Protein AF-A0A7S0FX89-F1 (afdb_monomer)

Foldseek 3Di:
DQPLVVCVVVVALDAAEEEDPDPVRVVSSVVSVVVSVVVVPPDPDDPDDPRDHHHHYGYDCVVDVPVV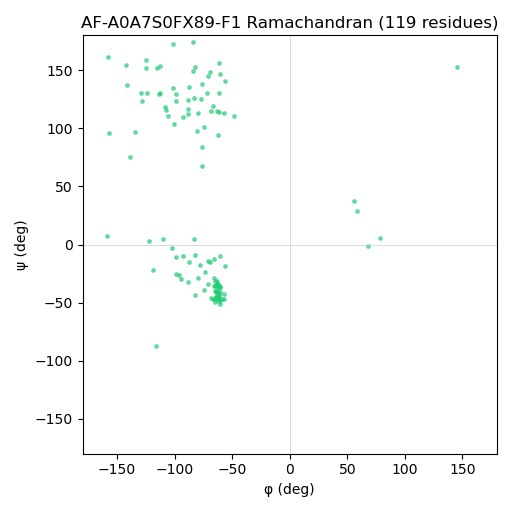PDQDDQPVSVCVPPCDPHQAPPVQQWGWDADPDDPDIDIDHQDPVDVVSVVRD

Structure (mmCIF, N/CA/C/O backbone):
data_AF-A0A7S0FX89-F1
#
_entry.id   AF-A0A7S0FX89-F1
#
loop_
_atom_site.group_PDB
_atom_site.id
_atom_site.type_symbol
_atom_site.label_atom_id
_atom_site.label_alt_id
_atom_site.label_comp_id
_atom_site.label_asym_id
_atom_site.label_entity_id
_atom_site.label_seq_id
_atom_site.pdbx_PDB_ins_code
_atom_site.Cartn_x
_atom_site.Cartn_y
_atom_site.Cartn_z
_atom_site.occupancy
_atom_site.B_iso_or_equiv
_atom_site.auth_seq_id
_atom_site.auth_comp_id
_atom_site.auth_asym_id
_atom_site.auth_atom_id
_atom_site.pdbx_PDB_model_num
ATOM 1 N N . LYS A 1 1 ? -2.581 -13.559 3.012 1.00 53.25 1 LYS A N 1
ATOM 2 C CA . LYS A 1 1 ? -2.030 -13.666 4.390 1.00 53.25 1 LYS A CA 1
ATOM 3 C C . LYS A 1 1 ? -2.968 -12.909 5.333 1.00 53.25 1 LYS A C 1
ATOM 5 O O . LYS A 1 1 ? -3.463 -11.872 4.910 1.00 53.25 1 LYS A O 1
ATOM 10 N N . ARG A 1 2 ? -3.296 -13.431 6.524 1.00 86.56 2 ARG A N 1
ATOM 11 C CA . ARG A 1 2 ? -4.202 -12.754 7.479 1.00 86.56 2 ARG A CA 1
ATOM 12 C C . ARG A 1 2 ? -3.415 -11.740 8.318 1.00 86.56 2 ARG A C 1
ATOM 14 O O . ARG A 1 2 ? -2.234 -11.959 8.569 1.00 86.56 2 ARG A O 1
ATOM 21 N N . LEU A 1 3 ? -4.049 -10.645 8.744 1.00 90.69 3 LEU A N 1
ATOM 22 C CA . LEU A 1 3 ? -3.392 -9.569 9.509 1.00 90.69 3 LEU A CA 1
ATOM 23 C C . LEU A 1 3 ? -2.814 -10.062 10.850 1.00 90.69 3 LEU A C 1
ATOM 25 O O . LEU A 1 3 ? -1.719 -9.658 11.230 1.00 90.69 3 LEU A O 1
ATOM 29 N N . ALA A 1 4 ? -3.495 -10.993 11.525 1.00 89.81 4 ALA A N 1
ATOM 30 C CA . ALA A 1 4 ? -3.040 -11.553 12.799 1.00 89.81 4 ALA A CA 1
ATOM 31 C C . ALA A 1 4 ? -1.709 -12.328 12.691 1.00 89.81 4 ALA A C 1
ATOM 33 O O . ALA A 1 4 ? -0.923 -12.345 13.637 1.00 89.81 4 ALA A O 1
ATOM 34 N N . ASP A 1 5 ? -1.428 -12.957 11.546 1.00 90.50 5 ASP A N 1
ATOM 35 C CA . ASP A 1 5 ? -0.171 -13.675 11.302 1.00 90.50 5 ASP A CA 1
ATOM 36 C C . ASP A 1 5 ? 1.027 -12.725 11.286 1.00 90.50 5 ASP A C 1
ATOM 38 O O . ASP A 1 5 ? 2.086 -13.076 11.796 1.00 90.50 5 ASP A O 1
ATOM 42 N N . VAL A 1 6 ? 0.847 -11.508 10.763 1.00 90.56 6 VAL A N 1
ATOM 43 C CA . VAL A 1 6 ? 1.898 -10.481 10.751 1.00 90.56 6 VAL A CA 1
ATOM 44 C C . VAL A 1 6 ? 2.248 -10.071 12.180 1.00 90.56 6 VAL A C 1
ATOM 46 O O . VAL A 1 6 ? 3.423 -10.079 12.540 1.00 90.56 6 VAL A O 1
ATOM 49 N N . CYS A 1 7 ? 1.244 -9.804 13.024 1.00 88.25 7 CYS A N 1
ATOM 50 C CA . CYS A 1 7 ? 1.460 -9.511 14.444 1.00 88.25 7 CYS A CA 1
ATOM 51 C C . CYS A 1 7 ? 2.217 -10.650 15.146 1.00 88.25 7 CYS A C 1
ATOM 53 O O . CYS A 1 7 ? 3.175 -10.394 15.871 1.00 88.25 7 CYS A O 1
ATOM 55 N N . ARG A 1 8 ? 1.861 -11.911 14.862 1.00 85.81 8 ARG A N 1
ATOM 56 C CA . ARG A 1 8 ? 2.560 -13.087 15.406 1.00 85.81 8 ARG A CA 1
ATOM 57 C C . ARG A 1 8 ? 4.014 -13.186 14.944 1.00 85.81 8 ARG A C 1
ATOM 59 O O . ARG A 1 8 ? 4.886 -13.436 15.771 1.00 85.81 8 ARG A O 1
ATOM 66 N N . CYS A 1 9 ? 4.291 -12.980 13.656 1.00 86.94 9 CYS A N 1
ATOM 67 C CA . CYS A 1 9 ? 5.658 -12.993 13.124 1.00 86.94 9 CYS A CA 1
ATOM 68 C C . CYS A 1 9 ? 6.537 -11.907 13.758 1.00 86.94 9 CYS A C 1
ATOM 70 O O . CYS A 1 9 ? 7.717 -12.147 14.000 1.00 86.94 9 CYS A O 1
ATOM 72 N N . LEU A 1 10 ? 5.953 -10.747 14.066 1.00 87.56 10 LEU A N 1
ATOM 73 C CA . LEU A 1 10 ? 6.625 -9.639 14.748 1.00 87.56 10 LEU A CA 1
ATOM 74 C C . LEU A 1 10 ? 6.650 -9.788 16.279 1.00 87.56 10 LEU A C 1
ATOM 76 O O . LEU A 1 10 ? 7.105 -8.878 16.963 1.00 87.56 10 LEU A O 1
ATOM 80 N N . GLN A 1 11 ? 6.162 -10.912 16.821 1.00 85.12 11 GLN A N 1
ATOM 81 C CA . GLN A 1 11 ? 6.078 -11.180 18.264 1.00 85.12 11 GLN A CA 1
ATOM 82 C C . GLN A 1 11 ? 5.245 -10.135 19.033 1.00 85.12 11 GLN A C 1
ATOM 84 O O . GLN A 1 11 ? 5.445 -9.901 20.224 1.00 85.12 11 GLN A O 1
ATOM 89 N N . VAL A 1 12 ? 4.272 -9.521 18.355 1.00 84.31 12 VAL A N 1
ATOM 90 C CA . VAL A 1 12 ? 3.318 -8.575 18.938 1.00 84.31 12 VAL A CA 1
ATOM 91 C C . VAL A 1 12 ? 2.071 -9.339 19.368 1.00 84.31 12 VAL A C 1
ATOM 93 O O . VAL A 1 12 ? 1.291 -9.806 18.537 1.00 84.31 12 VAL A O 1
ATOM 96 N N . THR A 1 13 ? 1.880 -9.464 20.678 1.00 77.00 13 THR A N 1
ATOM 97 C CA . THR A 1 13 ? 0.745 -10.192 21.265 1.00 77.00 13 THR A CA 1
ATOM 98 C C . THR A 1 13 ? -0.486 -9.315 21.473 1.00 77.00 13 THR A C 1
ATOM 100 O O . THR A 1 13 ? -1.606 -9.797 21.322 1.00 77.00 13 THR A O 1
ATOM 103 N N . GLU A 1 14 ? -0.293 -8.028 21.765 1.00 84.56 14 GLU A N 1
ATOM 104 C CA . GLU A 1 14 ? -1.379 -7.098 22.087 1.00 84.56 14 GLU A CA 1
ATOM 105 C C . GLU A 1 14 ? -1.147 -5.726 21.424 1.00 84.56 14 GLU A C 1
ATOM 107 O O . GLU A 1 14 ? -0.714 -4.773 22.074 1.00 84.56 14 GLU A O 1
ATOM 112 N N . PRO A 1 15 ? -1.368 -5.606 20.100 1.00 89.75 15 PRO A N 1
ATOM 113 C CA . PRO A 1 15 ? -1.259 -4.322 19.421 1.00 89.75 15 PRO A CA 1
ATOM 114 C C . PRO A 1 15 ? -2.419 -3.404 19.822 1.00 89.75 15 PRO A C 1
ATOM 116 O O . PRO A 1 15 ? -3.564 -3.835 19.947 1.00 89.75 15 PRO A O 1
ATOM 119 N N . CYS A 1 16 ? -2.158 -2.102 19.924 1.00 91.69 16 CYS A N 1
ATOM 120 C CA . CYS A 1 16 ? -3.228 -1.115 20.036 1.00 91.69 16 CYS A CA 1
ATOM 121 C C . CYS A 1 16 ? -3.891 -0.937 18.660 1.00 91.69 16 CYS A C 1
ATOM 123 O O . CYS A 1 16 ? -3.342 -0.269 17.780 1.00 91.69 16 CYS A O 1
ATOM 125 N N . ILE A 1 17 ? -5.059 -1.557 18.463 1.00 94.69 17 ILE A N 1
ATOM 126 C CA . ILE A 1 17 ? -5.797 -1.493 17.195 1.00 94.69 17 ILE A CA 1
ATOM 127 C C . ILE A 1 17 ? -6.631 -0.209 17.134 1.00 94.69 17 ILE A C 1
ATOM 129 O O . ILE A 1 17 ? -7.446 0.072 18.012 1.00 94.69 17 ILE A O 1
ATOM 133 N N . ARG A 1 18 ? -6.447 0.567 16.065 1.00 96.25 18 ARG A N 1
ATOM 134 C CA . ARG A 1 18 ? -7.237 1.758 15.726 1.00 96.25 18 ARG A CA 1
ATOM 135 C C . ARG A 1 18 ? -7.793 1.604 14.318 1.00 96.25 18 ARG A C 1
ATOM 137 O O . ARG A 1 18 ? -7.181 0.945 13.483 1.00 96.25 18 ARG A O 1
ATOM 144 N N . HIS A 1 19 ? -8.930 2.227 14.031 1.00 97.31 19 HIS A N 1
ATOM 145 C CA . HIS A 1 19 ? -9.538 2.133 12.709 1.00 97.31 19 HIS A CA 1
ATOM 146 C C . HIS A 1 19 ? -10.171 3.452 12.253 1.00 97.31 19 HIS A C 1
ATOM 148 O O . HIS A 1 19 ? -10.582 4.274 13.075 1.00 97.31 19 HIS A O 1
ATOM 154 N N . ALA A 1 20 ? -10.265 3.642 10.936 1.00 97.25 20 ALA A N 1
ATOM 155 C CA . ALA A 1 20 ? -11.027 4.730 10.332 1.00 97.25 20 ALA A CA 1
ATOM 156 C C . ALA A 1 20 ? -12.516 4.629 10.705 1.00 97.25 20 ALA A C 1
ATOM 158 O O . ALA A 1 20 ? -13.024 3.550 11.027 1.00 97.25 20 ALA A O 1
ATOM 159 N N . ARG A 1 21 ? -13.238 5.754 10.658 1.00 95.56 21 ARG A N 1
ATOM 160 C CA . ARG A 1 21 ? -14.664 5.832 11.017 1.00 95.56 21 ARG A CA 1
ATOM 161 C C . ARG A 1 21 ? -15.554 5.254 9.904 1.00 95.56 21 ARG A C 1
ATOM 163 O O . ARG A 1 21 ? -16.295 5.980 9.253 1.00 95.56 21 ARG A O 1
ATOM 170 N N . SER A 1 22 ? -15.455 3.945 9.708 1.00 96.06 22 SER A N 1
ATOM 171 C CA . SER A 1 22 ? -16.142 3.154 8.687 1.00 96.06 22 SER A CA 1
ATOM 172 C C . SER A 1 22 ? -16.549 1.809 9.291 1.00 96.06 22 SER A C 1
ATOM 174 O O . SER A 1 22 ? -15.765 1.197 10.025 1.00 96.06 22 SER A O 1
ATOM 176 N N . ASP A 1 23 ? -17.767 1.345 9.001 1.00 96.81 23 ASP A N 1
ATOM 177 C CA . ASP A 1 23 ? -18.284 0.076 9.532 1.00 96.81 23 ASP A CA 1
ATOM 178 C C . ASP A 1 23 ? -17.456 -1.120 9.047 1.00 96.81 23 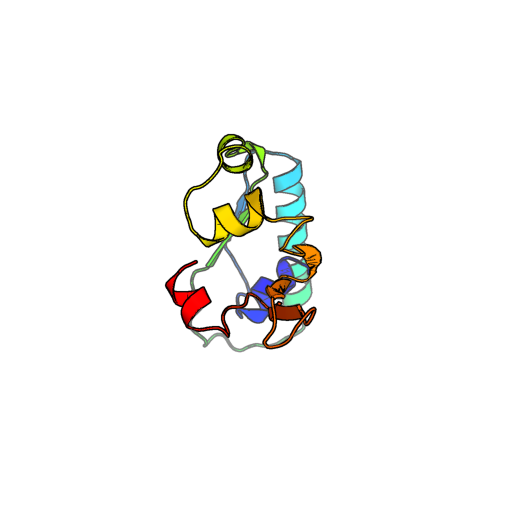ASP A C 1
ATOM 180 O O . ASP A 1 23 ? -17.221 -2.063 9.803 1.00 96.81 23 ASP A O 1
ATOM 184 N N . LEU A 1 24 ? -16.930 -1.048 7.818 1.00 96.06 24 LEU A N 1
ATOM 185 C CA . LEU A 1 24 ? -16.029 -2.060 7.269 1.00 96.06 24 LEU A CA 1
ATOM 186 C C . LEU A 1 24 ? -14.714 -2.117 8.054 1.00 96.06 24 LEU A C 1
ATOM 188 O O . LEU A 1 24 ? -14.303 -3.191 8.491 1.00 96.06 24 LEU A O 1
ATOM 192 N N . CYS A 1 25 ? -14.071 -0.969 8.289 1.00 97.38 25 CYS A N 1
ATOM 193 C CA . CYS A 1 25 ? -12.826 -0.913 9.062 1.00 97.38 25 CYS A CA 1
ATOM 194 C C . CYS A 1 25 ? -13.032 -1.387 10.505 1.00 97.38 25 CYS A C 1
ATOM 196 O O . CYS A 1 25 ? -12.178 -2.094 11.043 1.00 97.38 25 CYS A O 1
ATOM 198 N N . LYS A 1 26 ? -14.179 -1.053 11.112 1.00 97.69 26 LYS A N 1
ATOM 199 C CA . LYS A 1 26 ? -14.567 -1.543 12.438 1.00 97.69 26 LYS A CA 1
ATOM 200 C C . LYS A 1 26 ? -14.712 -3.067 12.454 1.00 97.69 26 LYS A C 1
ATOM 202 O O . LYS A 1 26 ? -14.122 -3.721 13.310 1.00 97.69 26 LYS A O 1
ATOM 207 N N . ALA A 1 27 ? -15.436 -3.639 11.492 1.00 97.50 27 ALA A N 1
ATOM 208 C CA . ALA A 1 27 ? -15.627 -5.086 11.394 1.00 97.50 27 ALA A CA 1
ATOM 209 C C . ALA A 1 27 ? -14.294 -5.837 11.223 1.00 97.50 27 ALA A C 1
ATOM 211 O O . ALA A 1 27 ? -14.069 -6.863 11.871 1.00 97.50 27 ALA A O 1
ATOM 212 N N . VAL A 1 28 ? -13.382 -5.301 10.401 1.00 96.62 28 VAL A N 1
ATOM 213 C CA . VAL A 1 28 ? -12.026 -5.851 10.237 1.00 96.62 28 VAL A CA 1
ATOM 214 C C . VAL A 1 28 ? -11.235 -5.746 11.543 1.00 96.62 28 VAL A C 1
ATOM 216 O O . VAL A 1 28 ? -10.623 -6.730 11.953 1.00 96.62 28 VAL A O 1
ATOM 219 N N . ALA A 1 29 ? -11.281 -4.605 12.235 1.00 96.31 29 ALA A N 1
ATOM 220 C CA . ALA A 1 29 ? -10.603 -4.420 13.519 1.00 96.31 29 ALA A CA 1
ATOM 221 C C . ALA A 1 29 ? -11.078 -5.427 14.577 1.00 96.31 29 ALA A C 1
ATOM 223 O O . ALA A 1 29 ? -10.260 -6.088 15.218 1.00 96.31 29 ALA A O 1
ATOM 224 N N . GLU A 1 30 ? -12.392 -5.611 14.705 1.00 95.69 30 GLU A N 1
ATOM 225 C CA . GLU A 1 30 ? -12.989 -6.594 15.613 1.00 95.69 30 GLU A CA 1
ATOM 226 C C . GLU A 1 30 ? -12.621 -8.034 15.233 1.00 95.69 30 GLU A C 1
ATOM 228 O O . GLU A 1 30 ? -12.444 -8.883 16.109 1.00 95.69 30 GLU A O 1
ATOM 233 N N . GLN A 1 31 ? -12.497 -8.341 13.937 1.00 95.12 31 GLN A N 1
ATOM 234 C CA . GLN A 1 31 ? -12.041 -9.655 13.487 1.00 95.12 31 GLN A CA 1
ATOM 235 C C . GLN A 1 31 ? -10.579 -9.910 13.855 1.00 95.12 31 GLN A C 1
ATOM 237 O O . GLN A 1 31 ? -10.276 -10.968 14.407 1.00 95.12 31 GLN A O 1
ATOM 242 N N . VAL A 1 32 ? -9.687 -8.950 13.601 1.00 93.81 32 VAL A N 1
ATOM 243 C CA . VAL A 1 32 ? -8.263 -9.081 13.948 1.00 93.81 32 VAL A CA 1
ATOM 244 C C . VAL A 1 32 ? -8.088 -9.234 15.457 1.00 93.81 32 VAL A C 1
ATOM 246 O O . VAL A 1 32 ? -7.368 -10.131 15.896 1.00 93.81 32 VAL A O 1
ATOM 249 N N . GLN A 1 33 ? -8.804 -8.434 16.254 1.00 92.12 33 GLN A N 1
ATOM 250 C CA . GLN A 1 33 ? -8.792 -8.549 17.714 1.00 92.12 33 GLN A CA 1
ATOM 251 C C . GLN A 1 33 ? -9.211 -9.952 18.173 1.00 92.12 33 GLN A C 1
ATOM 253 O O . GLN A 1 33 ? -8.525 -10.565 18.989 1.00 92.12 33 GLN A O 1
ATOM 258 N N . ARG A 1 34 ? -10.305 -10.497 17.621 1.00 92.50 34 ARG A N 1
ATOM 259 C CA . ARG A 1 34 ? -10.780 -11.851 17.951 1.00 92.50 34 ARG A CA 1
ATOM 260 C C . ARG A 1 34 ? -9.760 -12.934 17.596 1.00 92.50 34 ARG A C 1
ATOM 262 O O . ARG A 1 34 ? -9.554 -13.850 18.394 1.00 92.50 34 ARG A O 1
ATOM 269 N N . GLU A 1 35 ? -9.121 -12.845 16.430 1.00 91.62 35 GLU A N 1
ATOM 270 C CA . GLU A 1 35 ? -8.102 -13.814 15.996 1.00 91.62 35 GLU A CA 1
ATOM 271 C C . GLU A 1 35 ? -6.865 -13.805 16.913 1.00 91.62 35 GLU A C 1
ATOM 273 O O . GLU A 1 35 ? -6.351 -14.871 17.276 1.00 91.62 35 GLU A O 1
ATOM 278 N N . LEU A 1 36 ? -6.423 -12.620 17.347 1.00 88.56 36 LEU A N 1
ATOM 279 C CA . LEU A 1 36 ? -5.303 -12.468 18.283 1.00 88.56 36 LEU A CA 1
ATOM 280 C C . LEU A 1 36 ? -5.656 -12.989 19.684 1.00 88.56 36 LEU A C 1
ATOM 282 O O . LEU A 1 36 ? -4.901 -13.781 20.249 1.00 88.56 36 LEU A O 1
ATOM 286 N N . SER A 1 37 ? -6.832 -12.635 20.213 1.00 86.19 37 SER A N 1
ATOM 287 C CA . SER A 1 37 ? -7.281 -13.080 21.541 1.00 86.19 37 SER A CA 1
ATOM 288 C C . SER A 1 37 ? -7.513 -14.593 21.627 1.00 86.19 37 SER A C 1
ATOM 290 O O . SER A 1 37 ? -7.204 -15.197 22.650 1.00 86.19 37 SER A O 1
ATOM 292 N N . THR A 1 38 ? -8.002 -15.231 20.557 1.00 82.56 38 THR A N 1
ATOM 293 C CA . THR A 1 38 ? -8.199 -16.697 20.520 1.00 82.56 38 THR A CA 1
ATOM 294 C C . THR A 1 3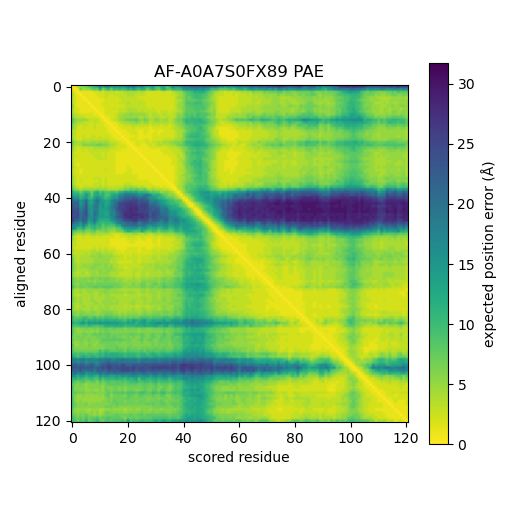8 ? -6.870 -17.452 20.608 1.00 82.56 38 THR A C 1
ATOM 296 O O . THR A 1 38 ? -6.796 -18.541 21.172 1.00 82.56 38 THR A O 1
ATOM 299 N N . SER A 1 39 ? -5.801 -16.859 20.079 1.00 65.94 39 SER A N 1
ATOM 300 C CA . SER A 1 39 ? -4.476 -17.483 19.998 1.00 65.94 39 SER A CA 1
ATOM 301 C C . SER A 1 39 ? -3.625 -17.261 21.255 1.00 65.94 39 SER A C 1
ATOM 303 O O . SER A 1 39 ? -2.642 -17.969 21.466 1.00 65.94 39 SER A O 1
ATOM 305 N N . ALA A 1 40 ? -4.007 -16.313 22.117 1.00 62.12 40 ALA A N 1
ATOM 306 C CA . ALA A 1 40 ? -3.313 -16.021 23.372 1.00 62.12 40 ALA A CA 1
ATOM 307 C C . ALA A 1 40 ? -3.459 -17.138 24.431 1.00 62.12 40 ALA A C 1
ATOM 309 O O . ALA A 1 40 ? -2.702 -17.171 25.397 1.00 62.12 40 ALA A O 1
ATOM 310 N N . GLY A 1 41 ? -4.400 -18.076 24.251 1.00 54.06 41 GLY A N 1
ATOM 311 C CA . GLY A 1 41 ? -4.677 -19.156 25.207 1.00 54.06 41 GLY A CA 1
ATOM 312 C C . GLY A 1 41 ? -3.763 -20.389 25.128 1.00 54.06 41 GLY A C 1
ATOM 313 O O . GLY A 1 41 ? -3.856 -21.248 26.000 1.00 54.06 41 GLY A O 1
ATOM 314 N N . SER A 1 42 ? -2.899 -20.519 24.113 1.00 51.47 42 SER A N 1
ATOM 315 C CA . SER A 1 42 ? -2.191 -21.786 23.825 1.00 51.47 42 SER A CA 1
ATOM 316 C C . SER A 1 42 ? -0.660 -21.722 23.832 1.00 51.47 42 SER A C 1
ATOM 318 O O . SER A 1 42 ? -0.011 -22.730 23.564 1.00 51.47 42 SER A O 1
ATOM 320 N N . GLY A 1 43 ? -0.057 -20.576 24.152 1.00 51.41 43 GLY A N 1
ATOM 321 C CA . GLY A 1 43 ? 1.398 -20.426 24.215 1.00 51.41 43 GLY A CA 1
ATOM 322 C C . GLY A 1 43 ? 1.807 -19.676 25.469 1.00 51.41 43 GLY A C 1
ATOM 323 O O . GLY A 1 43 ? 1.784 -18.451 25.484 1.00 51.41 43 GLY A O 1
ATOM 324 N N . GLY A 1 44 ? 2.185 -20.403 26.521 1.00 50.16 44 GLY A N 1
ATOM 325 C CA . GLY A 1 44 ? 2.826 -19.810 27.689 1.00 50.16 44 GLY A CA 1
ATOM 326 C C . GLY A 1 44 ? 4.153 -19.178 27.279 1.00 50.16 44 GLY A C 1
ATOM 327 O O . GLY A 1 44 ? 5.167 -19.866 27.206 1.00 50.16 44 GLY A O 1
ATO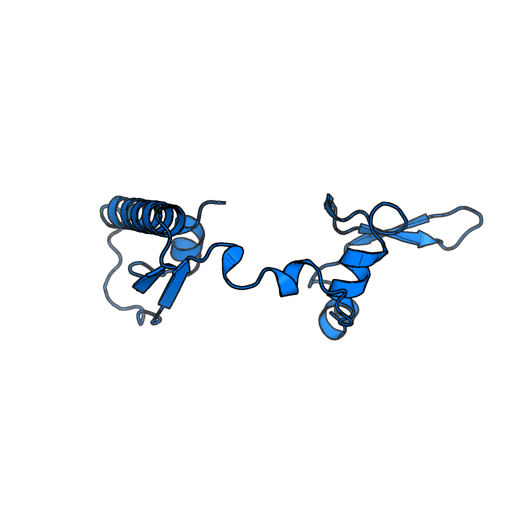M 328 N N . GLN A 1 45 ? 4.148 -17.880 26.989 1.00 51.78 45 GLN A N 1
ATOM 329 C CA . GLN A 1 45 ? 5.365 -17.104 26.813 1.00 51.78 45 GLN A CA 1
ATOM 330 C C . GLN A 1 45 ? 5.516 -16.187 28.021 1.00 51.78 45 GLN A C 1
ATOM 332 O O . GLN A 1 45 ? 4.646 -15.378 28.335 1.00 51.78 45 GLN A O 1
ATOM 337 N N . ALA A 1 46 ? 6.611 -16.410 28.746 1.00 48.19 46 ALA A N 1
ATOM 338 C CA . ALA A 1 46 ? 6.968 -15.676 29.943 1.00 48.19 46 ALA A CA 1
ATOM 339 C C . ALA A 1 46 ? 7.035 -14.161 29.656 1.00 48.19 46 ALA A C 1
ATOM 341 O O . ALA A 1 46 ? 7.543 -13.762 28.603 1.00 48.19 46 ALA A O 1
ATOM 342 N N . PRO A 1 47 ? 6.569 -13.312 30.584 1.00 49.03 47 PRO A N 1
ATOM 343 C CA . PRO A 1 47 ? 6.573 -11.868 30.411 1.00 49.03 47 PRO A CA 1
ATOM 344 C C . PRO A 1 47 ? 8.000 -11.357 30.616 1.00 49.03 47 PRO A C 1
ATOM 346 O O . PRO A 1 47 ? 8.347 -11.022 31.737 1.00 49.03 47 PRO A O 1
ATOM 349 N N . ASN A 1 48 ? 8.869 -11.388 29.597 1.00 48.50 48 ASN A N 1
ATOM 350 C CA . ASN A 1 48 ? 10.214 -10.793 29.711 1.00 48.50 48 ASN A CA 1
ATOM 351 C C . ASN A 1 48 ? 10.931 -10.436 28.393 1.00 48.50 48 ASN A C 1
ATOM 353 O O . ASN A 1 48 ? 12.083 -10.011 28.435 1.00 48.50 48 ASN A O 1
ATOM 357 N N . ALA A 1 49 ? 10.288 -10.532 27.226 1.00 54.88 49 ALA A N 1
ATOM 358 C CA . ALA A 1 49 ? 10.760 -9.795 26.052 1.00 54.88 49 ALA A CA 1
ATOM 359 C C . ALA A 1 49 ? 10.087 -8.420 26.082 1.00 54.88 49 ALA A C 1
ATOM 361 O O . ALA A 1 49 ? 8.865 -8.354 26.199 1.00 54.88 49 ALA A O 1
ATOM 362 N N . ALA A 1 50 ? 10.867 -7.337 26.056 1.00 53.97 50 ALA A N 1
ATOM 363 C CA . ALA A 1 50 ? 10.347 -5.974 26.053 1.00 53.97 50 ALA A CA 1
ATOM 364 C C . ALA A 1 50 ? 9.240 -5.850 24.993 1.00 53.97 50 ALA A C 1
ATOM 366 O O . ALA A 1 50 ? 9.520 -5.966 23.801 1.00 53.97 50 ALA A O 1
ATOM 367 N N . GLN A 1 51 ? 7.985 -5.680 25.427 1.00 60.62 51 GLN A N 1
ATOM 368 C CA . GLN A 1 51 ? 6.870 -5.476 24.509 1.00 60.62 51 GLN A CA 1
ATOM 369 C C . GLN A 1 51 ? 7.196 -4.253 23.656 1.00 60.62 51 GLN A C 1
ATOM 371 O O . GLN A 1 51 ? 7.281 -3.135 24.167 1.00 60.62 51 GLN A O 1
ATOM 376 N N . VAL A 1 52 ? 7.407 -4.469 22.359 1.00 63.22 52 VAL A N 1
ATOM 377 C CA . VAL A 1 52 ? 7.561 -3.370 21.412 1.00 63.22 52 VAL A CA 1
ATOM 378 C C . VAL A 1 52 ? 6.205 -2.666 21.346 1.00 63.22 52 VAL A C 1
ATOM 380 O O . VAL A 1 52 ? 5.216 -3.316 20.991 1.00 63.22 52 VAL A O 1
ATOM 383 N N . PRO A 1 53 ? 6.108 -1.372 21.700 1.00 75.81 53 PRO A N 1
ATOM 384 C CA . PRO A 1 53 ? 4.851 -0.652 21.580 1.00 75.81 53 PRO A CA 1
ATOM 385 C C . PRO A 1 53 ? 4.442 -0.638 20.103 1.00 75.81 53 PRO A C 1
ATOM 387 O O . PRO A 1 53 ? 5.126 -0.059 19.264 1.00 75.81 53 PRO A O 1
ATOM 390 N N . CYS A 1 54 ? 3.335 -1.308 19.781 1.00 85.00 54 CYS A N 1
ATOM 391 C CA . CYS A 1 54 ? 2.856 -1.478 18.414 1.00 85.00 54 CYS A CA 1
ATOM 392 C C . CYS A 1 54 ? 1.421 -0.960 18.291 1.00 85.00 54 CYS A C 1
ATOM 394 O O . CYS A 1 54 ? 0.546 -1.308 19.088 1.00 85.00 54 CYS A O 1
ATOM 396 N N . GLN A 1 55 ? 1.177 -0.130 17.278 1.00 92.31 55 GLN A N 1
ATOM 397 C CA . GLN A 1 55 ? -0.157 0.324 16.900 1.00 92.31 55 GLN A CA 1
ATOM 398 C C . GLN A 1 55 ? -0.508 -0.253 15.531 1.00 92.31 55 GLN A C 1
ATOM 400 O O . GLN A 1 55 ? 0.273 -0.135 14.590 1.00 92.31 55 GLN A O 1
ATOM 405 N N . LEU A 1 56 ? -1.692 -0.854 15.420 1.00 93.88 56 LEU A N 1
ATOM 406 C CA . LEU A 1 56 ? -2.233 -1.345 14.157 1.00 93.88 56 LEU A CA 1
ATOM 407 C C . LEU A 1 56 ? -3.340 -0.396 13.703 1.00 93.88 56 LEU A C 1
ATOM 409 O O . LEU A 1 56 ? -4.400 -0.346 14.325 1.00 93.88 56 LEU A O 1
ATOM 413 N N . LEU A 1 57 ? -3.101 0.352 12.628 1.00 96.00 57 LEU A N 1
ATOM 414 C CA . LEU A 1 57 ? -4.088 1.258 12.048 1.00 96.00 57 LEU A CA 1
ATOM 415 C C . LEU A 1 57 ? -4.780 0.598 10.848 1.00 96.00 57 LEU A C 1
ATOM 417 O O . LEU A 1 57 ? -4.126 0.204 9.888 1.00 96.00 57 LEU A O 1
ATOM 421 N N . ILE A 1 58 ? -6.107 0.504 10.897 1.00 96.81 58 ILE A N 1
ATOM 422 C CA . ILE A 1 58 ? -6.940 -0.053 9.828 1.00 96.81 58 ILE A CA 1
ATOM 423 C C . ILE A 1 58 ? -7.682 1.086 9.134 1.00 96.81 58 ILE A C 1
ATOM 425 O O . ILE A 1 58 ? -8.536 1.743 9.727 1.00 96.81 58 ILE A O 1
ATOM 429 N N . VAL A 1 59 ? -7.380 1.304 7.861 1.00 97.19 59 VAL A N 1
ATOM 430 C CA . VAL A 1 59 ? -8.026 2.321 7.023 1.00 97.19 59 VAL A CA 1
ATOM 431 C C . VAL A 1 59 ? -8.603 1.680 5.769 1.00 97.19 59 VAL A C 1
ATOM 433 O O . VAL A 1 59 ? -8.192 0.587 5.378 1.00 97.19 59 VAL A O 1
ATOM 436 N N . ASP A 1 60 ? -9.561 2.354 5.146 1.00 95.38 60 ASP A N 1
ATOM 437 C CA . ASP A 1 60 ? -10.003 2.044 3.792 1.00 95.38 60 ASP A CA 1
ATOM 438 C C . ASP A 1 60 ? -9.390 3.046 2.798 1.00 95.38 60 ASP A C 1
ATOM 440 O O . ASP A 1 60 ? -8.737 4.019 3.181 1.00 95.38 60 ASP A O 1
ATOM 444 N N . ARG A 1 61 ? -9.575 2.797 1.497 1.00 92.56 61 ARG A N 1
ATOM 445 C CA . ARG A 1 61 ? -9.007 3.640 0.431 1.00 92.56 61 ARG A CA 1
ATOM 446 C C . ARG A 1 61 ? -9.590 5.055 0.386 1.00 92.56 61 ARG A C 1
ATOM 448 O O . ARG A 1 61 ? -9.024 5.903 -0.289 1.00 92.56 61 ARG A O 1
ATOM 455 N N . SER A 1 62 ? -10.684 5.329 1.103 1.00 92.75 62 SER A N 1
ATOM 456 C CA . SER A 1 62 ? -11.323 6.650 1.086 1.00 92.75 62 SER A CA 1
ATOM 457 C C . SER A 1 62 ? -10.510 7.733 1.798 1.00 92.75 62 SER A C 1
ATOM 459 O O . SER A 1 62 ? -10.785 8.914 1.601 1.00 92.75 62 SER A O 1
ATOM 461 N N . ILE A 1 63 ? -9.500 7.349 2.591 1.00 95.12 63 ILE A N 1
ATOM 462 C CA . ILE A 1 63 ? -8.617 8.294 3.284 1.00 95.12 63 ILE A CA 1
ATOM 463 C C . ILE A 1 63 ? -7.819 9.177 2.316 1.00 95.12 63 ILE A C 1
ATOM 465 O O . ILE A 1 63 ? -7.608 10.350 2.614 1.00 95.12 63 ILE A O 1
ATOM 469 N N . ASP A 1 64 ? -7.410 8.623 1.171 1.00 95.06 64 ASP A N 1
ATOM 470 C CA . ASP A 1 64 ? -6.704 9.341 0.112 1.00 95.06 64 ASP A CA 1
ATOM 471 C C . ASP A 1 64 ? -6.876 8.616 -1.231 1.00 95.06 64 ASP A C 1
ATOM 473 O O . ASP A 1 64 ? -6.175 7.656 -1.554 1.00 95.06 64 ASP A O 1
ATOM 477 N N . ILE A 1 65 ? -7.854 9.073 -2.011 1.00 94.31 65 ILE A N 1
ATOM 478 C CA . ILE A 1 65 ? -8.106 8.549 -3.358 1.00 94.31 65 ILE A CA 1
ATOM 479 C C . ILE A 1 65 ? -7.125 9.165 -4.365 1.00 94.31 65 ILE A C 1
ATOM 481 O O . ILE A 1 65 ? -6.778 8.516 -5.351 1.00 94.31 65 ILE A O 1
ATOM 485 N N . ALA A 1 66 ? -6.649 10.391 -4.127 1.00 95.00 66 ALA A N 1
ATOM 486 C CA . ALA A 1 66 ? -5.765 11.084 -5.060 1.00 95.00 66 ALA A CA 1
ATOM 487 C C . ALA A 1 66 ? -4.432 10.341 -5.211 1.00 95.00 66 ALA A C 1
ATOM 489 O O . ALA A 1 66 ? -3.991 10.129 -6.339 1.00 95.00 66 ALA A O 1
ATOM 490 N N . ALA A 1 67 ? -3.880 9.831 -4.105 1.00 92.75 67 ALA A N 1
ATOM 491 C CA . ALA A 1 67 ? -2.676 8.997 -4.103 1.00 92.75 67 ALA A CA 1
ATOM 492 C C . ALA A 1 67 ? -2.776 7.736 -4.987 1.00 92.75 67 ALA A C 1
ATOM 494 O O . ALA A 1 67 ? -1.760 7.144 -5.323 1.00 92.75 67 ALA A O 1
ATOM 495 N N . THR A 1 68 ? -3.984 7.299 -5.365 1.00 91.62 68 THR A N 1
ATOM 496 C CA . THR A 1 68 ? -4.176 6.143 -6.263 1.00 91.62 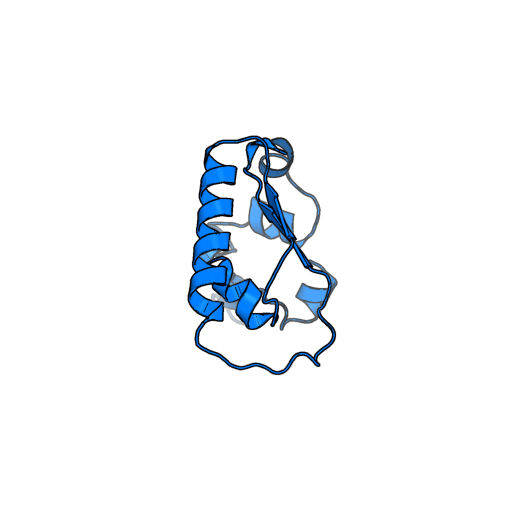68 THR A CA 1
ATOM 497 C C . THR A 1 68 ? -4.284 6.507 -7.744 1.00 91.62 68 THR A C 1
ATOM 499 O O . THR A 1 68 ? -4.303 5.610 -8.578 1.00 91.62 68 THR A O 1
ATOM 502 N N . LEU A 1 69 ? -4.409 7.797 -8.075 1.00 93.44 69 LEU A N 1
ATOM 503 C CA . LEU A 1 69 ? -4.680 8.281 -9.436 1.00 93.44 69 LEU A CA 1
ATOM 504 C C . LEU A 1 69 ? -3.576 9.189 -9.987 1.00 93.44 69 LEU A C 1
ATOM 506 O O . LEU A 1 69 ? -3.490 9.396 -11.198 1.00 93.44 69 LEU A O 1
ATOM 510 N N . VAL A 1 70 ? -2.784 9.796 -9.106 1.00 95.50 70 VAL A N 1
ATOM 511 C CA . VAL A 1 70 ? -1.665 10.651 -9.497 1.00 95.50 70 VAL A CA 1
ATOM 512 C C . VAL A 1 70 ? -0.550 9.775 -10.061 1.00 95.50 70 VAL A C 1
ATOM 514 O O . VAL A 1 70 ? -0.155 8.800 -9.433 1.00 95.50 70 VAL A O 1
ATOM 517 N N . HIS A 1 71 ? -0.036 10.146 -11.237 1.00 94.94 71 HIS A N 1
ATOM 518 C CA . HIS A 1 71 ? 1.199 9.558 -11.748 1.00 94.94 71 HIS A CA 1
ATOM 519 C C . HIS A 1 71 ? 2.352 10.030 -10.862 1.00 94.94 71 HIS A C 1
ATOM 521 O O . HIS A 1 71 ? 2.648 11.228 -10.799 1.00 94.94 71 HIS A O 1
ATOM 527 N N . GLU A 1 72 ? 2.972 9.088 -10.166 1.00 94.44 72 GLU A N 1
ATOM 528 C CA . GLU A 1 72 ? 4.121 9.342 -9.306 1.00 94.44 72 GLU A CA 1
ATOM 529 C C . GLU A 1 72 ? 5.414 9.378 -10.123 1.00 94.44 72 GLU A C 1
ATOM 531 O O . GLU A 1 72 ? 5.522 8.760 -11.179 1.00 94.44 72 GLU A O 1
ATOM 536 N N . TYR A 1 73 ? 6.406 10.122 -9.635 1.00 94.25 73 TYR A N 1
ATOM 537 C CA . TYR A 1 73 ? 7.689 10.326 -10.323 1.00 94.25 73 TYR A CA 1
ATOM 538 C C . TYR A 1 73 ? 8.868 9.636 -9.625 1.00 94.25 73 TYR A C 1
ATOM 540 O O . TYR A 1 73 ? 10.017 9.813 -10.035 1.00 94.25 73 TYR A O 1
ATOM 548 N N . THR A 1 74 ? 8.615 8.865 -8.563 1.00 95.69 74 THR A N 1
ATOM 549 C CA . THR A 1 74 ? 9.628 7.965 -7.999 1.00 95.69 74 THR A CA 1
ATOM 550 C C . THR A 1 74 ? 9.883 6.816 -8.970 1.00 95.69 74 THR A C 1
ATOM 552 O O . THR A 1 74 ? 8.995 6.434 -9.741 1.00 95.69 74 THR A O 1
ATOM 555 N N . TYR A 1 75 ? 11.114 6.298 -8.984 1.00 95.25 75 TYR A N 1
ATOM 556 C CA . TYR A 1 75 ? 11.537 5.332 -9.997 1.00 95.25 75 TYR A CA 1
ATOM 557 C C . TYR A 1 75 ? 10.675 4.070 -9.954 1.00 95.25 75 TYR A C 1
ATOM 559 O O . TYR A 1 75 ? 10.149 3.660 -10.988 1.00 95.25 75 TYR A O 1
ATOM 567 N N . GLU A 1 76 ? 10.453 3.511 -8.762 1.00 95.06 76 GLU A N 1
ATOM 568 C CA . GLU A 1 76 ? 9.601 2.337 -8.599 1.00 95.06 76 GLU A CA 1
ATOM 569 C C . GLU A 1 76 ? 8.166 2.601 -9.051 1.00 95.06 76 GLU A C 1
ATOM 571 O O . GLU A 1 76 ? 7.646 1.867 -9.892 1.00 95.06 76 GLU A O 1
ATOM 576 N N . ALA A 1 77 ? 7.541 3.673 -8.562 1.00 94.56 77 ALA A N 1
ATOM 577 C CA . ALA A 1 77 ? 6.146 3.948 -8.886 1.00 94.56 77 ALA A CA 1
ATOM 578 C C . ALA A 1 77 ? 5.947 4.180 -10.391 1.00 94.56 77 ALA A C 1
ATOM 580 O O . ALA A 1 77 ? 5.018 3.629 -10.971 1.00 94.56 77 ALA A O 1
ATOM 581 N N . THR A 1 78 ? 6.865 4.899 -11.044 1.00 94.62 78 THR A N 1
ATOM 582 C CA . THR A 1 78 ? 6.817 5.137 -12.497 1.00 94.62 78 THR A CA 1
ATOM 583 C C . THR A 1 78 ?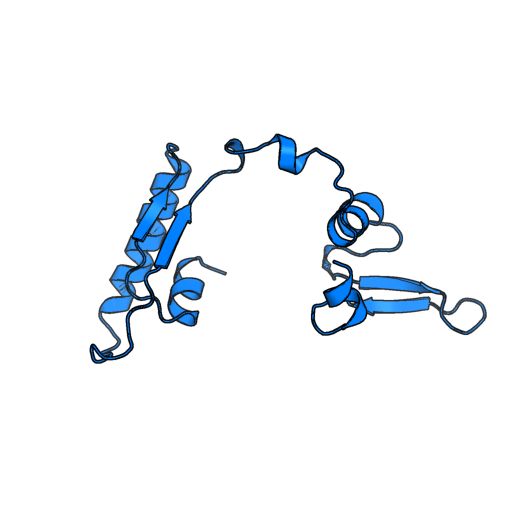 6.953 3.835 -13.290 1.00 94.62 78 THR A C 1
ATOM 585 O O . THR A 1 78 ? 6.258 3.635 -14.287 1.00 94.62 78 THR A O 1
ATOM 588 N N . VAL A 1 79 ? 7.853 2.939 -12.866 1.00 94.06 79 VAL A N 1
ATOM 589 C CA . VAL A 1 79 ? 8.065 1.636 -13.515 1.00 94.06 79 VAL A CA 1
ATOM 590 C C . VAL A 1 79 ? 6.798 0.782 -13.438 1.00 94.06 79 VAL A C 1
ATOM 592 O O . VAL A 1 79 ? 6.381 0.243 -14.464 1.00 94.06 79 VAL A O 1
ATOM 595 N N . TYR A 1 80 ? 6.167 0.697 -12.263 1.00 94.62 80 TYR A N 1
ATOM 596 C CA . TYR A 1 80 ? 4.924 -0.059 -12.078 1.00 94.62 80 TYR A CA 1
ATOM 597 C C . TYR A 1 80 ? 3.690 0.619 -12.692 1.00 94.62 80 TYR A C 1
ATOM 599 O O . TYR A 1 80 ? 2.730 -0.069 -13.007 1.00 94.62 80 TYR A O 1
ATOM 607 N N . ASP A 1 81 ? 3.690 1.934 -12.887 1.00 94.00 81 ASP A N 1
ATOM 608 C CA . ASP A 1 81 ? 2.558 2.636 -13.504 1.00 94.00 81 ASP A CA 1
ATOM 609 C C . ASP A 1 81 ? 2.598 2.557 -15.042 1.00 94.00 81 ASP A C 1
ATOM 611 O O . ASP A 1 81 ? 1.593 2.278 -15.694 1.00 94.00 81 ASP A O 1
ATOM 615 N N . LEU A 1 82 ? 3.778 2.754 -15.646 1.00 94.12 82 LEU A N 1
ATOM 616 C CA . LEU A 1 82 ? 3.895 2.967 -17.094 1.00 94.12 82 LEU A CA 1
ATOM 617 C C . LEU A 1 82 ? 4.295 1.735 -17.911 1.00 94.12 82 LEU A C 1
ATOM 619 O O . LEU A 1 82 ? 4.052 1.717 -19.120 1.00 94.12 82 LEU A O 1
ATOM 623 N N . LEU A 1 83 ? 4.988 0.758 -17.316 1.00 93.75 83 LEU A N 1
ATOM 624 C CA . LEU A 1 83 ? 5.648 -0.310 -18.085 1.00 93.75 83 LEU A CA 1
ATOM 625 C C . LEU A 1 83 ? 4.894 -1.647 -18.090 1.00 93.75 83 LEU A C 1
ATOM 627 O O . LEU A 1 83 ? 5.347 -2.580 -18.768 1.00 93.75 83 LEU A O 1
ATOM 631 N N . ASP A 1 84 ? 3.770 -1.736 -17.372 1.00 92.44 84 ASP A N 1
ATOM 632 C CA . ASP A 1 84 ? 2.936 -2.939 -17.307 1.00 92.44 84 ASP A CA 1
ATOM 633 C C . ASP A 1 84 ? 2.389 -3.359 -18.676 1.00 92.44 84 ASP A C 1
ATOM 635 O O . ASP A 1 84 ? 2.106 -2.531 -19.547 1.00 92.44 84 ASP A O 1
ATOM 639 N N . GLY A 1 85 ? 2.246 -4.668 -18.880 1.00 84.44 85 GLY A N 1
ATOM 640 C CA . GLY A 1 85 ? 1.720 -5.258 -20.114 1.00 84.44 85 GLY A CA 1
ATOM 641 C C . GLY A 1 85 ? 2.624 -5.099 -21.346 1.00 84.44 85 GLY A C 1
ATOM 642 O O . GLY A 1 85 ? 2.280 -5.589 -22.424 1.00 84.44 85 GLY A O 1
ATOM 643 N N . GLY A 1 86 ? 3.774 -4.435 -21.202 1.00 86.50 86 GLY A N 1
ATOM 644 C CA . GLY A 1 86 ? 4.789 -4.275 -22.238 1.00 86.50 86 GLY A CA 1
ATOM 645 C C . GLY A 1 86 ? 6.096 -4.949 -21.845 1.00 86.50 86 GLY A C 1
ATOM 646 O O . GLY A 1 86 ? 6.361 -6.092 -22.212 1.00 86.50 86 GLY A O 1
ATOM 647 N N . VAL A 1 87 ? 6.940 -4.205 -21.132 1.00 91.38 87 VAL A N 1
ATOM 648 C CA . VAL A 1 87 ? 8.287 -4.651 -20.739 1.00 91.38 87 VAL A CA 1
ATOM 649 C C . VAL A 1 87 ? 8.272 -5.271 -19.339 1.00 91.38 87 VAL A C 1
ATOM 651 O O . VAL A 1 87 ? 9.073 -6.163 -19.060 1.00 91.38 87 VAL A O 1
ATOM 654 N N . LEU A 1 88 ? 7.363 -4.817 -18.474 1.00 94.88 88 LEU A N 1
ATOM 655 C CA . LEU A 1 88 ? 7.172 -5.311 -17.116 1.00 94.88 88 LEU A CA 1
ATOM 656 C C . LEU A 1 88 ? 5.958 -6.247 -17.054 1.00 94.88 88 LEU A C 1
ATOM 658 O O . LEU A 1 88 ? 4.890 -5.932 -17.571 1.00 94.88 88 LEU A O 1
ATOM 662 N N . ASP A 1 89 ? 6.136 -7.378 -16.381 1.00 95.00 89 ASP A N 1
ATOM 663 C CA . ASP A 1 89 ? 5.068 -8.233 -15.863 1.00 95.00 89 ASP A CA 1
ATOM 664 C C . ASP A 1 89 ? 4.924 -7.929 -14.365 1.00 95.00 89 ASP A C 1
ATOM 666 O O . ASP A 1 89 ? 5.783 -8.330 -13.569 1.00 95.00 89 ASP A O 1
ATOM 670 N N . ILE A 1 90 ? 3.886 -7.171 -13.988 1.00 94.19 90 ILE A N 1
ATOM 671 C CA . ILE A 1 90 ? 3.664 -6.753 -12.594 1.00 94.19 90 ILE A CA 1
ATOM 672 C C . ILE A 1 90 ? 3.378 -7.942 -11.681 1.00 94.19 90 ILE A C 1
ATOM 674 O O . ILE A 1 90 ? 3.899 -7.980 -10.568 1.00 94.19 90 ILE A O 1
ATOM 678 N N . ASP A 1 91 ? 2.604 -8.927 -12.142 1.00 93.19 91 ASP A N 1
ATOM 679 C CA . ASP A 1 91 ? 2.224 -10.091 -11.331 1.00 93.19 91 ASP A CA 1
ATOM 680 C C . ASP A 1 91 ? 3.447 -10.923 -10.926 1.00 93.19 91 ASP A C 1
ATOM 682 O O . ASP A 1 91 ? 3.484 -11.526 -9.846 1.00 93.19 91 ASP A O 1
ATOM 686 N N . ARG A 1 92 ? 4.463 -10.966 -11.795 1.00 93.62 92 ARG A N 1
ATOM 687 C CA . ARG A 1 92 ? 5.722 -11.682 -11.549 1.00 93.62 92 ARG A CA 1
ATOM 688 C C . ARG A 1 92 ? 6.854 -10.779 -11.062 1.00 93.62 92 ARG A C 1
ATOM 690 O O . ARG A 1 92 ? 7.878 -11.317 -10.644 1.00 93.62 92 ARG A O 1
ATOM 697 N N . HIS A 1 93 ? 6.688 -9.457 -11.105 1.00 93.81 93 HIS A N 1
ATOM 698 C CA . HIS A 1 93 ? 7.737 -8.459 -10.867 1.00 93.81 93 HIS A CA 1
ATOM 699 C C . HIS A 1 93 ? 8.958 -8.634 -11.792 1.00 93.81 93 HIS A C 1
ATOM 701 O O . HIS A 1 93 ? 10.104 -8.474 -11.367 1.00 93.81 93 HIS A O 1
ATOM 707 N N . ILE A 1 94 ? 8.735 -9.013 -13.055 1.00 95.06 94 ILE A N 1
ATOM 708 C CA . ILE A 1 94 ? 9.811 -9.322 -14.012 1.00 95.06 94 ILE A CA 1
ATOM 709 C C . ILE A 1 94 ? 9.844 -8.301 -15.140 1.00 95.06 94 ILE A C 1
ATOM 711 O O . ILE A 1 94 ? 8.845 -8.079 -15.816 1.00 95.06 94 ILE A O 1
ATOM 715 N N . VAL A 1 95 ? 11.031 -7.756 -15.402 1.00 93.81 95 VAL A N 1
ATOM 716 C CA . VAL A 1 95 ? 11.314 -6.917 -16.570 1.00 93.81 95 VAL A CA 1
ATOM 717 C C . VAL A 1 95 ? 11.988 -7.757 -17.653 1.00 93.81 95 VAL A C 1
ATOM 719 O O . VAL A 1 95 ? 12.987 -8.438 -17.401 1.00 93.81 95 VAL A O 1
ATOM 722 N N . GLN A 1 96 ? 11.457 -7.686 -18.871 1.00 92.19 96 GLN A N 1
ATOM 723 C CA . GLN A 1 96 ? 12.035 -8.281 -20.073 1.00 92.19 96 GLN A CA 1
ATOM 724 C C . GLN A 1 96 ? 13.007 -7.298 -20.723 1.00 92.19 96 GLN A C 1
ATOM 726 O O . GLN A 1 96 ? 12.622 -6.234 -21.193 1.00 92.19 96 GLN A O 1
ATOM 731 N N . MET A 1 97 ? 14.283 -7.650 -20.797 1.00 88.00 97 MET A N 1
ATOM 732 C CA . MET A 1 97 ? 15.308 -6.831 -21.439 1.00 88.00 97 MET A CA 1
ATOM 733 C C . MET A 1 97 ? 15.887 -7.539 -22.663 1.00 88.00 97 MET A C 1
ATOM 735 O O . MET A 1 97 ? 15.940 -8.769 -22.695 1.00 88.00 97 MET A O 1
ATOM 739 N N . PRO A 1 98 ? 16.381 -6.802 -23.670 1.00 86.31 98 PRO A N 1
ATOM 740 C CA . PRO A 1 98 ? 17.161 -7.405 -24.739 1.00 86.31 98 PRO A CA 1
ATOM 741 C C . PRO A 1 98 ? 18.435 -8.050 -24.170 1.00 86.31 98 PRO A C 1
ATOM 743 O O . PRO A 1 98 ? 19.177 -7.460 -23.381 1.00 86.31 98 PRO A O 1
ATOM 746 N N . GLY A 1 99 ? 18.672 -9.298 -24.556 1.00 84.25 99 GLY A N 1
ATOM 747 C CA . GLY A 1 99 ? 19.840 -10.087 -24.197 1.00 84.25 99 GLY A CA 1
ATOM 748 C C . GLY A 1 99 ? 21.038 -9.821 -25.112 1.00 84.25 99 GLY A C 1
ATOM 749 O O . GLY A 1 99 ? 20.961 -9.114 -26.114 1.00 84.25 99 GLY A O 1
ATOM 750 N N . LYS A 1 100 ? 22.186 -10.422 -24.776 1.00 80.19 100 LYS A N 1
ATOM 751 C CA . LYS A 1 100 ? 23.369 -10.407 -25.649 1.00 80.19 100 LYS A CA 1
ATOM 752 C C . LYS A 1 100 ? 23.216 -11.468 -26.743 1.00 80.19 100 LYS A C 1
ATOM 754 O O . LYS A 1 100 ? 23.505 -12.635 -26.503 1.00 80.19 100 LYS A O 1
ATOM 759 N N . GLY A 1 101 ? 22.780 -11.052 -27.929 1.00 78.19 101 GLY A N 1
ATOM 760 C CA . GLY A 1 101 ? 22.615 -11.902 -29.113 1.00 78.19 101 GLY A CA 1
ATOM 761 C C . GLY A 1 101 ? 21.416 -11.454 -29.945 1.00 78.19 101 GLY A C 1
ATOM 762 O O . GLY A 1 101 ? 20.486 -10.865 -29.399 1.00 78.19 101 GLY A O 1
ATOM 763 N N . ASP A 1 102 ? 21.439 -11.708 -31.254 1.00 71.12 102 ASP A N 1
ATOM 764 C CA . ASP A 1 102 ? 20.333 -11.325 -32.135 1.00 71.12 102 ASP A CA 1
ATOM 765 C C . ASP A 1 102 ? 19.056 -12.083 -31.726 1.00 71.12 102 ASP A C 1
ATOM 767 O O . ASP A 1 102 ? 19.022 -13.314 -31.738 1.00 71.12 102 ASP A O 1
ATOM 771 N N . GLY 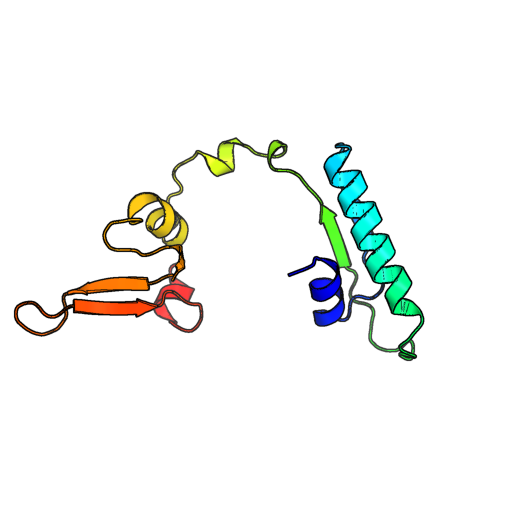A 1 103 ? 18.043 -11.346 -31.264 1.00 73.88 103 GLY A N 1
ATOM 772 C CA . GLY A 1 103 ? 16.760 -11.889 -30.803 1.00 73.88 103 GLY A CA 1
ATOM 773 C C . 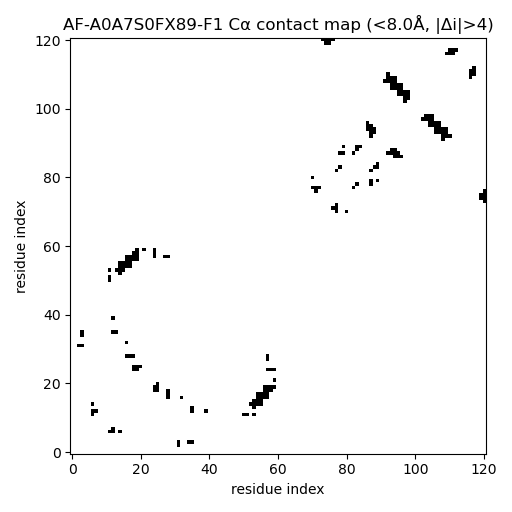GLY A 1 103 ? 16.723 -12.509 -29.396 1.00 73.88 103 GLY A C 1
ATOM 774 O O . GLY A 1 103 ? 15.687 -13.055 -29.022 1.00 73.88 103 GLY A O 1
ATOM 775 N N . ALA A 1 104 ? 17.795 -12.444 -28.598 1.00 81.00 104 ALA A N 1
ATOM 776 C CA . ALA A 1 104 ? 17.763 -12.955 -27.222 1.00 81.00 104 ALA A CA 1
ATOM 777 C C . ALA A 1 104 ? 17.007 -11.991 -26.288 1.00 81.00 104 ALA A C 1
ATOM 779 O O . ALA A 1 104 ? 17.228 -10.784 -26.348 1.00 81.00 104 ALA A O 1
ATOM 780 N N . SER A 1 105 ? 16.173 -12.509 -25.382 1.00 84.50 105 SER A N 1
ATOM 781 C CA . SER A 1 105 ? 15.591 -11.756 -24.261 1.00 84.50 105 SER A CA 1
ATOM 782 C C . SER A 1 105 ? 16.141 -12.263 -22.926 1.00 84.50 105 SER A C 1
ATOM 784 O O . SER A 1 105 ? 16.586 -13.407 -22.803 1.00 84.50 105 SER A O 1
ATOM 786 N N . ARG A 1 106 ? 16.162 -11.390 -21.922 1.00 90.31 106 ARG A N 1
ATOM 787 C CA . ARG A 1 106 ? 16.589 -11.676 -20.555 1.00 90.31 106 ARG A CA 1
ATOM 788 C C . ARG A 1 106 ? 15.517 -11.201 -19.588 1.00 90.31 106 ARG A C 1
ATOM 790 O O . ARG A 1 106 ? 15.129 -10.041 -19.623 1.00 90.31 106 ARG A O 1
ATOM 797 N N . GLU A 1 107 ? 15.141 -12.079 -18.673 1.00 92.94 107 GLU A N 1
ATOM 798 C CA . GLU A 1 107 ? 14.279 -11.749 -17.542 1.00 92.94 107 GLU A CA 1
ATOM 799 C C . GLU A 1 107 ? 15.118 -11.252 -16.363 1.00 92.94 107 GLU A C 1
ATOM 801 O O . GLU A 1 107 ? 16.155 -11.839 -16.030 1.00 92.94 107 GLU A O 1
ATOM 806 N N . GLN A 1 108 ? 14.670 -10.173 -15.727 1.00 92.12 108 GLN A N 1
ATOM 807 C CA . GLN A 1 108 ? 15.225 -9.671 -14.475 1.00 92.12 108 GLN A CA 1
ATOM 808 C C . GLN A 1 108 ? 14.094 -9.484 -13.467 1.00 92.12 108 GLN A C 1
ATOM 810 O O . GLN A 1 108 ? 13.136 -8.766 -13.736 1.00 92.12 108 GLN A O 1
ATOM 815 N N . LEU A 1 109 ? 14.222 -10.128 -12.308 1.00 94.88 109 LEU A N 1
ATOM 816 C CA . LEU A 1 109 ? 13.314 -9.944 -11.180 1.00 94.88 109 LEU A CA 1
ATOM 817 C C . LEU A 1 109 ? 13.653 -8.629 -10.468 1.00 94.88 109 LEU A C 1
ATOM 819 O O . LEU A 1 109 ? 14.799 -8.443 -10.047 1.00 94.88 109 LEU A O 1
ATOM 823 N N . LEU A 1 110 ? 12.663 -7.753 -10.312 1.00 94.00 110 LEU A N 1
ATOM 824 C CA . LEU A 1 110 ? 12.751 -6.569 -9.463 1.00 94.00 110 LEU A CA 1
ATOM 825 C C . LEU A 1 110 ? 12.517 -7.003 -8.017 1.00 94.00 110 LEU A C 1
ATOM 827 O O . LEU A 1 110 ? 11.442 -7.485 -7.663 1.00 94.00 110 LEU A O 1
ATOM 831 N N . SER A 1 111 ? 13.550 -6.907 -7.187 1.00 93.56 111 SER A N 1
ATOM 832 C CA . SER A 1 111 ? 13.466 -7.283 -5.777 1.00 93.56 111 SER A CA 1
ATOM 833 C C . SER A 1 111 ? 14.550 -6.593 -4.968 1.00 93.56 111 SER A C 1
ATOM 835 O O . SER A 1 111 ? 15.590 -6.230 -5.511 1.00 93.56 111 SER A O 1
ATOM 837 N N . ASP A 1 112 ? 14.350 -6.535 -3.657 1.00 93.75 112 ASP A N 1
ATOM 838 C CA . ASP A 1 112 ? 15.296 -5.981 -2.679 1.00 93.75 112 ASP A CA 1
ATOM 839 C C . ASP A 1 112 ? 16.654 -6.719 -2.647 1.00 93.75 112 ASP A C 1
ATOM 841 O O . ASP A 1 112 ? 17.603 -6.282 -2.002 1.00 93.75 112 ASP A O 1
ATOM 845 N N . ALA A 1 113 ? 16.771 -7.867 -3.329 1.00 94.25 113 ALA A N 1
ATOM 846 C CA . ALA A 1 113 ? 18.042 -8.568 -3.505 1.00 94.25 113 ALA A CA 1
ATOM 847 C C . ALA A 1 113 ? 18.942 -7.929 -4.580 1.00 94.25 113 ALA A C 1
ATOM 849 O O . ALA A 1 113 ? 20.137 -8.231 -4.624 1.00 94.25 113 ALA A O 1
ATOM 850 N N . ASP A 1 114 ? 18.387 -7.085 -5.456 1.00 93.88 114 ASP A N 1
ATOM 851 C CA . ASP A 1 114 ? 19.151 -6.293 -6.416 1.00 93.88 114 ASP A CA 1
ATOM 852 C C . ASP A 1 114 ? 19.559 -4.961 -5.758 1.00 93.88 114 ASP A C 1
ATOM 854 O O . ASP A 1 114 ? 18.698 -4.123 -5.482 1.00 93.88 114 ASP A O 1
ATOM 858 N N . PRO A 1 115 ? 20.861 -4.736 -5.498 1.00 94.62 115 PRO A N 1
ATOM 859 C CA . PRO A 1 115 ? 21.318 -3.547 -4.786 1.00 94.62 115 PRO A CA 1
ATOM 860 C C . PRO A 1 115 ? 21.075 -2.251 -5.563 1.00 94.62 115 PRO A C 1
ATOM 862 O O . PRO A 1 115 ? 20.892 -1.209 -4.943 1.00 94.62 115 PRO A O 1
ATOM 865 N N . LEU A 1 116 ? 21.066 -2.299 -6.901 1.00 93.06 116 LEU A N 1
ATOM 866 C CA . LEU A 1 116 ? 20.797 -1.115 -7.717 1.00 93.06 116 LEU A CA 1
ATOM 867 C C . LEU A 1 116 ? 19.310 -0.764 -7.676 1.00 93.06 116 LEU A C 1
ATOM 869 O O . LEU A 1 116 ? 18.9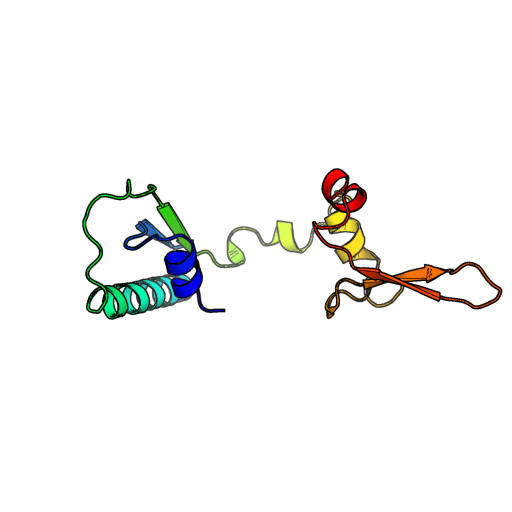54 0.408 -7.610 1.00 93.06 116 LEU A O 1
ATOM 873 N N . TRP A 1 117 ? 18.447 -1.780 -7.707 1.00 93.75 117 TRP A N 1
ATOM 874 C CA . TRP A 1 117 ? 17.013 -1.580 -7.528 1.00 93.75 117 TRP A CA 1
ATOM 875 C C . TRP A 1 117 ? 16.702 -0.993 -6.147 1.00 93.75 117 TRP A C 1
ATOM 877 O O . TRP A 1 117 ? 15.971 -0.013 -6.063 1.00 93.75 117 TRP A O 1
ATOM 887 N N . GLU A 1 118 ? 17.303 -1.540 -5.086 1.00 94.69 118 GLU A N 1
ATOM 888 C CA . GLU A 1 118 ? 17.125 -1.054 -3.711 1.00 94.69 118 GLU A CA 1
ATOM 889 C C . GLU A 1 118 ? 17.576 0.403 -3.533 1.00 94.69 118 GLU A C 1
ATOM 891 O O . GLU A 1 118 ? 16.947 1.151 -2.792 1.00 94.69 118 GLU A O 1
ATOM 896 N N . GLU A 1 119 ? 18.651 0.815 -4.210 1.00 95.50 119 GLU A N 1
ATOM 897 C CA . GLU A 1 119 ? 19.144 2.195 -4.159 1.00 95.50 119 GLU A CA 1
ATOM 898 C C . GLU A 1 119 ? 18.226 3.183 -4.895 1.00 95.50 119 GLU A C 1
ATOM 900 O O . GLU A 1 119 ? 18.129 4.343 -4.495 1.00 95.50 119 GLU A O 1
ATOM 905 N N . LEU A 1 120 ? 17.584 2.745 -5.983 1.00 92.50 120 LEU A N 1
ATOM 906 C CA . LEU A 1 120 ? 16.844 3.631 -6.884 1.00 92.50 120 LEU A CA 1
ATOM 907 C C . LEU A 1 120 ? 15.339 3.717 -6.611 1.00 92.50 120 LEU A C 1
ATOM 909 O O . LEU A 1 120 ? 14.746 4.712 -7.029 1.00 92.50 120 LEU A O 1
ATOM 913 N N . LYS A 1 121 ? 14.728 2.683 -6.019 1.00 87.62 121 LYS A N 1
ATOM 914 C CA . LYS A 1 121 ? 13.268 2.575 -5.872 1.00 87.62 121 LYS A CA 1
ATOM 915 C C . LYS A 1 121 ? 12.637 3.711 -5.061 1.00 87.62 121 LYS A C 1
ATOM 917 O O . LYS A 1 121 ? 13.179 4.077 -3.994 1.00 87.62 121 LYS A O 1
#

pLDDT: mean 86.95, std 13.32, range [48.19, 97.69]

InterPro domains:
  IPR001619 Sec1-like protein [PF00995] (2-121)
  IPR001619 Sec1-like protein [PTHR11679] (2-121)
  IPR027482 Sec1-like, domain 2 [G3DSA:3.40.50.1910] (1-108)
  IPR036045 Sec1-like superfamily [SSF56815] (2-120)

Solvent-accessible surface area (backbone atoms only — not comparable to full-atom values): 7627 Å² total; per-residue (Å²): 136,62,73,49,57,54,35,54,75,71,70,46,80,78,58,51,76,45,56,44,102,41,74,67,31,45,54,52,51,55,48,41,51,50,57,40,59,67,57,63,79,79,59,97,71,77,96,76,70,83,79,72,92,46,74,44,78,36,71,64,69,83,82,56,56,61,81,76,69,58,87,53,85,51,55,46,54,36,48,69,69,72,32,53,90,73,47,28,41,72,96,76,36,30,37,59,39,84,35,98,53,95,91,39,71,37,82,42,76,71,46,82,86,39,69,68,52,57,74,56,82

Nearest PDB structures (foldseek):
  4xs3-assembly1_A  TM=3.097E-01  e=3.336E+00  Homo sapiens
  8kib-assembly2_D  TM=3.142E-01  e=4.967E+00  Mus musculus
  7pjn-assembly2_C  TM=3.214E-01  e=8.446E+00  Homo sapiens

Radius of gyration: 20.84 Å; Cα contacts (8 Å, |Δi|>4): 114; chains: 1; bounding box: 42×33×62 Å

Mean predicted aligned error: 7.85 Å

Organism: NCBI:txid73915

Sequence (121 aa):
KRLADVCRCLQVTEPCIRHARSDLCKAVAEQVQRELSTSAGSGGQAPNAAQVPCQLLIVDRSIDIAATLVHEYTYEATVYDLLDGGVLDIDRHIVQMPGKGDGASREQLLSDADPLWEELK

Secondary structure (DSSP, 8-state):
--HHHHHHHTT-SS-EEEE-SSHHHHHHHHHHHHHHHHHTTS----TTS-----EEEE--GGG-SGGGTS---SHHHHHHHHSBTTTEETTTTEEEEE-SSTT-EEEEE-STTSHHHHHH-